Protein AF-A0A958XDP4-F1 (afdb_monomer_lite)

Secondary structure (DSSP, 8-state):
-------EEEEEEEETTEEEEEESSTT------------SHHHHHTPPPSSPPPPGGGTT-BSSGGGGT--GGGBHHHHHHTT-

Structure (mmCIF, N/CA/C/O backbone):
data_AF-A0A958XDP4-F1
#
_entry.id   AF-A0A958XDP4-F1
#
loop_
_atom_site.group_PDB
_atom_site.id
_atom_site.type_symbol
_atom_site.label_atom_id
_atom_site.label_alt_id
_atom_site.label_comp_id
_atom_site.label_asym_id
_atom_site.label_entity_id
_atom_site.label_seq_id
_atom_site.pdbx_PDB_ins_code
_atom_site.Cartn_x
_atom_site.Cartn_y
_atom_site.Cartn_z
_atom_site.occupancy
_atom_site.B_iso_or_equiv
_atom_site.auth_seq_id
_atom_site.auth_comp_id
_atom_site.auth_asym_id
_atom_site.auth_atom_id
_atom_site.pdbx_PDB_model_num
ATOM 1 N N . VAL A 1 1 ? 1.112 11.635 22.924 1.00 45.44 1 VAL A N 1
ATOM 2 C CA . VAL A 1 1 ? 1.566 10.350 22.349 1.00 45.44 1 VAL A CA 1
ATOM 3 C C . VAL A 1 1 ? 0.709 10.081 21.126 1.00 45.44 1 VAL A C 1
ATOM 5 O O . VAL A 1 1 ? -0.477 9.845 21.289 1.00 45.44 1 VAL A O 1
ATOM 8 N N . ILE A 1 2 ? 1.281 10.190 19.925 1.00 44.38 2 ILE A N 1
ATOM 9 C CA . ILE A 1 2 ? 0.782 9.439 18.765 1.00 44.38 2 ILE A CA 1
ATOM 10 C C . ILE A 1 2 ? 1.033 7.967 19.113 1.00 44.38 2 ILE A C 1
ATOM 12 O O . ILE A 1 2 ? 2.140 7.641 19.538 1.00 44.38 2 ILE A O 1
ATOM 16 N N . GLY A 1 3 ? 0.025 7.102 19.008 1.00 62.69 3 GLY A N 1
ATOM 17 C CA . GLY A 1 3 ? 0.195 5.668 19.261 1.00 62.69 3 GLY A CA 1
ATOM 18 C C . GLY A 1 3 ? -0.141 5.222 20.685 1.00 62.69 3 GLY A C 1
ATOM 19 O O . GLY A 1 3 ? 0.729 4.798 21.444 1.00 62.69 3 GLY A O 1
ATOM 20 N N . GLN A 1 4 ? -1.429 5.233 21.032 1.00 74.25 4 GLN A N 1
ATOM 21 C CA . GLN A 1 4 ? -1.934 4.265 22.001 1.00 74.25 4 GLN A CA 1
ATOM 22 C C . GLN A 1 4 ? -2.138 2.936 21.266 1.00 74.25 4 GLN A C 1
ATOM 24 O O . GLN A 1 4 ? -2.801 2.900 20.232 1.00 74.25 4 GLN A O 1
ATOM 29 N N . PHE A 1 5 ? -1.583 1.841 21.790 1.00 84.31 5 PHE A N 1
ATOM 30 C CA . PHE A 1 5 ? -1.887 0.517 21.252 1.00 84.31 5 PHE A CA 1
ATOM 31 C C . PHE A 1 5 ? -3.384 0.230 21.418 1.00 84.31 5 PHE A C 1
ATOM 33 O O . PHE A 1 5 ? -3.906 0.317 22.536 1.00 84.31 5 PHE A O 1
ATOM 40 N N . ALA A 1 6 ? -4.052 -0.120 20.325 1.00 91.75 6 ALA A N 1
ATOM 41 C CA . ALA A 1 6 ? -5.453 -0.510 20.277 1.00 91.75 6 ALA A CA 1
ATOM 42 C C . ALA A 1 6 ? -5.584 -1.761 19.405 1.00 91.75 6 ALA A C 1
ATOM 44 O O . ALA A 1 6 ? -4.872 -1.909 18.408 1.00 91.75 6 ALA A O 1
ATOM 45 N N . GLN A 1 7 ? -6.489 -2.658 19.775 1.00 94.88 7 GLN A N 1
ATOM 46 C CA . GLN A 1 7 ? -6.866 -3.763 18.904 1.00 94.88 7 GLN A CA 1
ATOM 47 C C . GLN A 1 7 ? -7.787 -3.227 17.814 1.00 94.88 7 GLN A C 1
ATOM 49 O O . GLN A 1 7 ? -8.710 -2.467 18.103 1.00 94.88 7 GLN A O 1
ATOM 54 N N . ALA A 1 8 ? -7.553 -3.639 16.570 1.00 95.25 8 ALA A N 1
ATOM 55 C CA . ALA A 1 8 ? -8.372 -3.264 15.428 1.00 95.25 8 ALA A CA 1
ATOM 56 C C . ALA A 1 8 ? -8.853 -4.509 14.682 1.00 95.25 8 ALA A C 1
ATOM 58 O O . ALA A 1 8 ? -8.106 -5.475 14.516 1.00 95.25 8 ALA A O 1
ATOM 59 N N . ILE A 1 9 ? -10.094 -4.467 14.204 1.00 97.06 9 ILE A N 1
ATOM 60 C CA . ILE A 1 9 ? -10.673 -5.504 13.348 1.00 97.06 9 ILE A CA 1
ATOM 61 C C . ILE A 1 9 ? -11.313 -4.885 12.111 1.00 97.06 9 ILE A C 1
ATOM 63 O O . ILE A 1 9 ? -11.783 -3.746 12.140 1.00 97.06 9 ILE A O 1
ATOM 67 N N . ILE A 1 10 ? -11.407 -5.681 11.047 1.00 97.56 10 ILE A N 1
ATOM 68 C CA . ILE A 1 10 ? -12.353 -5.423 9.962 1.00 97.56 10 ILE A CA 1
ATOM 69 C C . ILE A 1 10 ? -13.724 -5.888 10.451 1.00 97.56 10 ILE A C 1
ATOM 71 O O . ILE A 1 10 ? -14.010 -7.085 10.459 1.00 97.56 10 ILE A O 1
ATOM 75 N N . TYR A 1 11 ? -14.531 -4.943 10.926 1.00 97.94 11 TYR A N 1
ATOM 76 C CA . TYR A 1 11 ? -15.867 -5.222 11.447 1.00 97.94 11 TYR A CA 1
ATOM 77 C C . TYR A 1 11 ? -16.839 -5.563 10.315 1.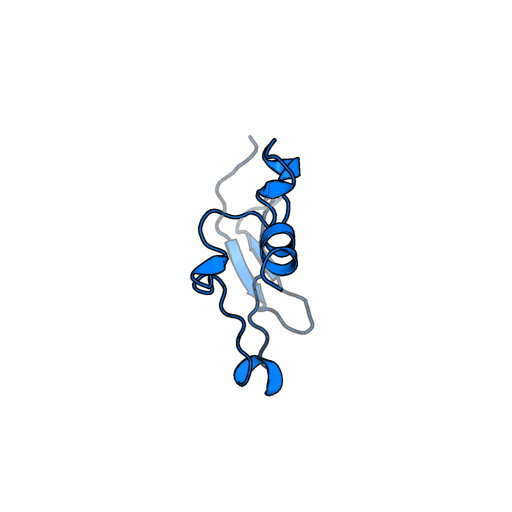00 97.94 11 TYR A C 1
ATOM 79 O O . TYR A 1 11 ? -17.590 -6.530 10.410 1.00 97.94 11 TYR A O 1
ATOM 87 N N . GLU A 1 12 ? -16.749 -4.822 9.210 1.00 98.06 12 GLU A N 1
ATOM 88 C CA . GLU A 1 12 ? -17.464 -5.105 7.967 1.00 98.06 12 GLU A CA 1
ATOM 89 C C . GLU A 1 12 ? -16.450 -5.221 6.836 1.00 98.06 12 GLU A C 1
ATOM 91 O O . GLU A 1 12 ? -15.611 -4.334 6.647 1.00 98.06 12 GLU A O 1
ATOM 96 N N . LYS A 1 13 ? -16.511 -6.334 6.097 1.00 96.88 13 LYS A N 1
ATOM 97 C CA . LYS A 1 13 ? -15.684 -6.541 4.903 1.00 96.88 13 LYS A CA 1
ATOM 98 C C . LYS A 1 13 ? -16.086 -5.555 3.809 1.00 96.88 13 LYS A C 1
ATOM 100 O O . LYS A 1 13 ? -17.168 -4.984 3.844 1.00 96.88 13 LYS A O 1
ATOM 105 N N . ILE A 1 14 ? -15.206 -5.390 2.823 1.00 96.00 14 ILE A N 1
ATOM 106 C CA . ILE A 1 14 ? -15.487 -4.527 1.679 1.00 96.00 14 ILE A CA 1
ATOM 107 C C . ILE A 1 14 ? -16.726 -5.028 0.934 1.00 96.00 14 ILE A C 1
ATOM 109 O O . ILE A 1 14 ? -16.721 -6.126 0.380 1.00 96.00 14 ILE A O 1
ATOM 113 N N . GLU A 1 15 ? -17.741 -4.175 0.871 1.00 95.81 15 GLU A N 1
ATOM 114 C CA . GLU A 1 15 ? -18.936 -4.331 0.051 1.00 95.81 15 GLU A CA 1
ATOM 115 C C . GLU A 1 15 ? -19.361 -2.945 -0.452 1.00 95.81 15 GLU A C 1
ATOM 117 O O . GLU A 1 15 ? -19.313 -1.961 0.287 1.00 95.81 15 GLU A O 1
ATOM 122 N 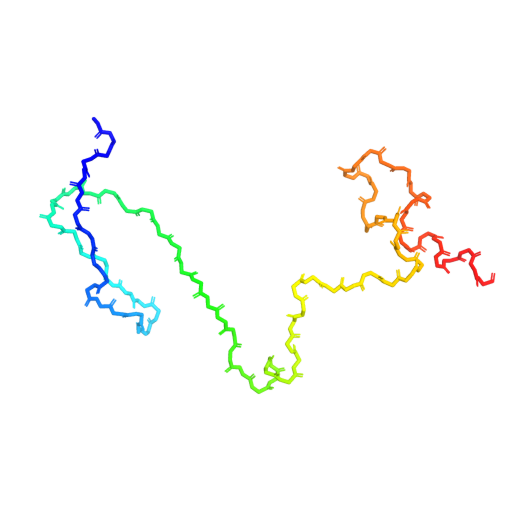N . ASN A 1 16 ? -19.740 -2.825 -1.729 1.00 95.00 16 ASN A N 1
ATOM 123 C CA . ASN A 1 16 ? -20.151 -1.546 -2.329 1.00 95.00 16 ASN A CA 1
ATOM 124 C C . ASN A 1 16 ? -19.149 -0.394 -2.083 1.00 95.00 16 ASN A C 1
ATOM 126 O O . ASN A 1 16 ? -19.539 0.736 -1.781 1.00 95.00 16 ASN A O 1
ATOM 130 N N . ASN A 1 17 ? -17.849 -0.697 -2.206 1.00 93.25 17 ASN A N 1
ATOM 131 C CA . ASN A 1 17 ? -16.727 0.225 -1.983 1.00 93.25 17 ASN A CA 1
ATOM 132 C C . ASN A 1 17 ? -16.655 0.828 -0.568 1.00 93.25 17 ASN A C 1
ATOM 134 O O . ASN A 1 17 ? -16.078 1.899 -0.381 1.00 93.25 17 ASN A O 1
ATOM 138 N N . ARG A 1 18 ? -17.231 0.160 0.435 1.00 96.88 18 ARG A N 1
ATOM 139 C CA . ARG A 1 18 ? -17.158 0.564 1.843 1.00 96.88 18 ARG A CA 1
ATOM 140 C C . ARG A 1 18 ? -16.741 -0.610 2.711 1.00 96.88 18 ARG A C 1
ATOM 142 O O . ARG A 1 18 ? -17.056 -1.750 2.400 1.00 96.88 18 ARG A O 1
ATOM 149 N N . PHE A 1 19 ? -16.031 -0.313 3.790 1.00 97.75 19 PHE A N 1
ATOM 150 C CA . PHE A 1 19 ? -15.673 -1.260 4.839 1.00 97.75 19 PHE A CA 1
ATOM 151 C C . PHE A 1 19 ? -15.571 -0.512 6.164 1.00 97.75 19 PHE A C 1
ATOM 153 O O . PHE A 1 19 ? -15.442 0.715 6.175 1.00 97.75 19 PHE A O 1
ATOM 160 N N . VAL A 1 20 ? -15.624 -1.246 7.271 1.00 97.62 20 VAL A N 1
ATOM 161 C CA . VAL A 1 20 ? -15.582 -0.651 8.610 1.00 97.62 20 VAL A CA 1
ATOM 162 C C . VAL A 1 20 ? -14.422 -1.242 9.389 1.00 97.62 20 VAL A C 1
ATOM 164 O O . VAL A 1 20 ? -14.352 -2.455 9.597 1.00 97.62 20 VAL A O 1
ATOM 167 N N . ILE A 1 21 ? -13.533 -0.370 9.859 1.00 97.12 21 ILE A N 1
ATOM 168 C CA . ILE A 1 21 ? -12.540 -0.700 10.880 1.00 97.12 21 ILE A CA 1
ATOM 169 C C . ILE A 1 21 ? -13.127 -0.311 12.233 1.00 97.12 21 ILE A C 1
ATOM 171 O O . ILE A 1 21 ? -13.658 0.788 12.388 1.00 97.12 21 ILE A O 1
ATOM 175 N N . ARG A 1 22 ? -13.026 -1.204 13.217 1.00 97.12 22 ARG A N 1
ATOM 176 C CA . ARG A 1 22 ? -13.390 -0.906 14.606 1.00 97.12 22 ARG A CA 1
ATOM 177 C C . ARG A 1 22 ? -12.185 -1.104 15.509 1.00 97.12 22 ARG A C 1
ATOM 179 O O . ARG A 1 22 ? -11.504 -2.121 15.391 1.00 97.12 22 ARG A O 1
ATOM 186 N N . THR A 1 23 ? -11.975 -0.157 16.415 1.00 96.38 23 THR A N 1
ATOM 187 C CA . THR A 1 23 ? -10.959 -0.212 17.468 1.00 96.38 23 THR A CA 1
ATOM 188 C C . THR A 1 23 ? -11.604 -0.450 18.831 1.00 96.38 23 THR A C 1
ATOM 190 O O . THR A 1 23 ? -12.767 -0.106 19.044 1.00 96.38 23 THR A O 1
ATOM 193 N N . ASP A 1 24 ? -10.863 -1.044 19.766 1.00 96.19 24 ASP A N 1
ATOM 194 C CA . ASP A 1 24 ? -11.311 -1.243 21.155 1.00 96.19 24 ASP A CA 1
ATOM 195 C C . ASP A 1 24 ? -11.212 0.025 22.026 1.00 96.19 24 ASP A C 1
ATOM 197 O O . ASP A 1 24 ? -11.653 0.027 23.175 1.00 96.19 24 ASP A O 1
ATOM 201 N N . LYS A 1 25 ? -10.654 1.114 21.482 1.00 93.94 25 LYS A N 1
ATOM 202 C CA . LYS A 1 25 ? -10.435 2.399 22.160 1.00 93.94 25 LYS A CA 1
ATOM 203 C C . LYS A 1 25 ? -10.900 3.576 21.292 1.00 93.94 25 LYS A C 1
ATOM 205 O O . LYS A 1 25 ? -10.786 3.479 20.064 1.00 93.94 25 LYS A O 1
ATOM 210 N N . PRO A 1 26 ? -11.415 4.662 21.902 1.00 91.94 26 PRO A N 1
ATOM 211 C CA . PRO A 1 26 ? -11.786 5.880 21.184 1.00 91.94 26 PRO A CA 1
ATOM 212 C C . PRO A 1 26 ? -10.548 6.646 20.693 1.00 91.94 26 PRO A C 1
ATOM 214 O O . PRO A 1 26 ? -9.440 6.406 21.169 1.00 91.94 26 PRO A O 1
ATOM 217 N N . ASP A 1 27 ? -10.759 7.569 19.750 1.00 89.69 27 ASP A N 1
ATOM 218 C CA . ASP A 1 27 ? -9.751 8.519 19.247 1.00 89.69 27 ASP A CA 1
ATOM 219 C C . ASP A 1 27 ? -8.456 7.875 18.703 1.00 89.69 27 ASP A C 1
ATOM 221 O O . ASP A 1 27 ? -7.374 8.462 18.746 1.00 89.69 27 ASP A O 1
ATOM 225 N N . VAL A 1 28 ? -8.562 6.653 18.167 1.00 91.06 28 VAL A N 1
ATOM 226 C CA . VAL A 1 28 ? -7.454 5.939 17.518 1.00 91.06 28 VAL A CA 1
ATOM 227 C C . VAL A 1 28 ? -7.374 6.327 16.045 1.00 91.06 28 VAL A C 1
ATOM 229 O O . VAL A 1 28 ? -8.310 6.107 15.278 1.00 91.06 28 VAL A O 1
ATOM 232 N N . GLU A 1 29 ? -6.221 6.842 15.628 1.00 92.12 29 GLU A N 1
ATOM 233 C CA . GLU A 1 29 ? -5.909 7.050 14.216 1.00 92.12 29 GLU A CA 1
ATOM 234 C C . GLU A 1 29 ? -5.475 5.730 13.561 1.00 92.12 29 GLU A C 1
ATOM 236 O O . GLU A 1 29 ? -4.635 5.002 14.096 1.00 92.12 29 GLU A O 1
ATOM 241 N N . VAL A 1 30 ? -6.038 5.421 12.390 1.00 91.62 30 VAL A N 1
ATOM 242 C CA . VAL A 1 30 ? -5.727 4.203 11.632 1.00 91.62 30 VAL A CA 1
ATOM 243 C C . VAL A 1 30 ? -5.264 4.575 10.229 1.00 91.62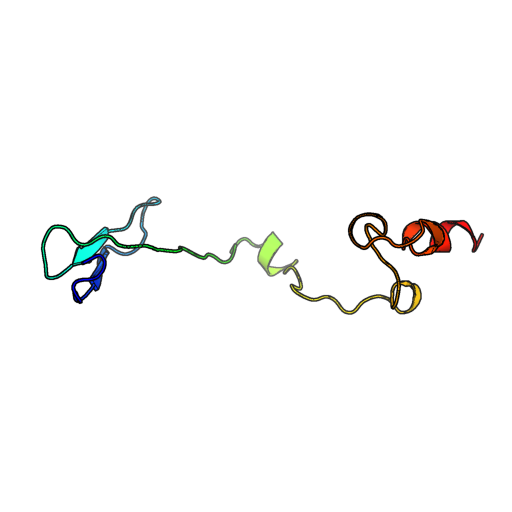 30 VAL A C 1
ATOM 245 O O . VAL A 1 30 ? -6.025 5.144 9.449 1.00 91.62 30 VAL A O 1
ATOM 248 N N . SER A 1 31 ? -4.037 4.184 9.884 1.00 93.00 31 SER A N 1
ATOM 249 C CA . SER A 1 31 ? -3.539 4.204 8.506 1.00 93.00 31 SER A CA 1
ATOM 250 C C . SER A 1 31 ? -3.770 2.840 7.861 1.00 93.00 31 SER A C 1
ATOM 252 O O . SER A 1 31 ? -3.456 1.806 8.454 1.00 93.00 31 SER A O 1
ATOM 254 N N . TRP A 1 32 ? -4.358 2.820 6.666 1.00 93.88 32 TRP A N 1
ATOM 255 C CA . TRP A 1 32 ? -4.785 1.593 5.997 1.00 93.88 32 TRP A CA 1
ATOM 256 C C . TRP A 1 32 ? -4.499 1.639 4.496 1.00 93.88 32 TRP A C 1
ATOM 258 O O . TRP A 1 32 ? -4.455 2.700 3.879 1.00 93.88 32 TRP A O 1
ATOM 268 N N . GLN A 1 33 ? -4.343 0.456 3.901 1.00 95.81 33 GLN A N 1
ATOM 269 C CA . GLN A 1 33 ? -4.207 0.271 2.461 1.00 95.81 33 GLN A CA 1
ATOM 270 C C . GLN A 1 33 ? -5.117 -0.875 2.022 1.00 95.81 33 GLN A C 1
ATOM 272 O O . GLN A 1 33 ? -5.090 -1.958 2.605 1.00 95.81 33 GLN A O 1
ATOM 277 N N . VAL A 1 34 ? -5.900 -0.647 0.969 1.00 93.81 34 VAL A N 1
ATOM 278 C CA . VAL A 1 34 ? -6.668 -1.698 0.293 1.00 93.81 34 VAL A CA 1
ATOM 279 C C . VAL A 1 34 ? -5.952 -2.047 -1.004 1.00 93.81 34 VAL A C 1
ATOM 281 O O . VAL A 1 34 ? -5.663 -1.169 -1.815 1.00 93.81 34 VAL A O 1
ATOM 284 N N . THR A 1 35 ? -5.673 -3.330 -1.213 1.00 90.50 35 THR A N 1
ATOM 285 C CA . THR A 1 35 ? -5.149 -3.856 -2.477 1.00 90.5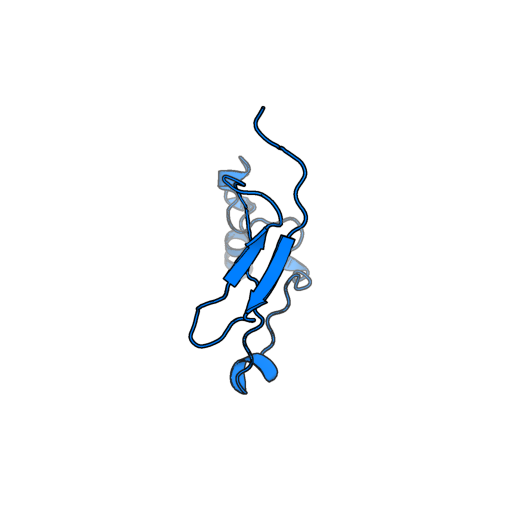0 35 THR A CA 1
ATOM 286 C C . THR A 1 35 ? -6.177 -4.778 -3.121 1.00 90.50 35 THR A C 1
ATOM 288 O O . THR A 1 35 ? -6.968 -5.432 -2.442 1.00 90.50 35 THR A O 1
ATOM 291 N N . GLY A 1 36 ? -6.186 -4.824 -4.450 1.00 87.06 36 GLY A N 1
ATOM 292 C CA . GLY A 1 36 ? -7.082 -5.678 -5.219 1.00 87.06 36 GLY A CA 1
ATOM 293 C C . GLY A 1 36 ? -6.376 -6.229 -6.449 1.00 87.06 36 GLY A C 1
ATOM 294 O O . GLY A 1 36 ? -5.509 -5.574 -7.022 1.00 87.06 36 GLY A O 1
ATOM 295 N N . ILE A 1 37 ? -6.758 -7.438 -6.855 1.00 82.75 37 ILE A N 1
ATOM 296 C CA . ILE A 1 37 ? -6.370 -8.013 -8.145 1.00 82.75 37 ILE A CA 1
ATOM 297 C C . ILE A 1 37 ? -7.585 -7.904 -9.056 1.00 82.75 37 ILE A C 1
ATOM 299 O O . ILE A 1 37 ? -8.684 -8.315 -8.679 1.00 82.75 37 ILE A O 1
ATOM 303 N N . ARG A 1 38 ? -7.388 -7.346 -10.249 1.00 87.44 38 ARG A N 1
ATOM 304 C CA . ARG A 1 38 ? -8.438 -7.267 -11.263 1.00 87.44 38 ARG A CA 1
ATOM 305 C C . ARG A 1 38 ? -8.779 -8.680 -11.755 1.00 87.44 38 ARG A C 1
ATOM 307 O O . ARG A 1 38 ? -7.877 -9.412 -12.148 1.00 87.44 38 ARG A O 1
ATOM 314 N N . LYS A 1 39 ? -10.064 -9.047 -11.709 1.00 85.75 39 LYS A N 1
ATOM 315 C CA . LYS A 1 39 ? -10.590 -10.382 -12.049 1.00 85.75 39 LYS A CA 1
ATOM 316 C C . LYS A 1 39 ? -11.652 -10.297 -13.144 1.00 85.75 39 LYS A C 1
ATOM 318 O O . LYS A 1 39 ? -12.837 -10.499 -12.892 1.00 85.75 39 LYS A O 1
ATOM 323 N N . ASP A 1 40 ? -11.233 -9.958 -14.349 1.00 90.56 40 ASP A N 1
ATOM 324 C CA . ASP A 1 40 ? -12.067 -10.049 -15.546 1.00 90.56 40 ASP A CA 1
ATOM 325 C C . ASP A 1 40 ? -11.432 -11.046 -16.534 1.00 90.56 40 ASP A C 1
ATOM 327 O O . ASP A 1 40 ? -10.228 -11.300 -16.434 1.00 90.56 40 ASP A O 1
ATOM 331 N N . PRO A 1 41 ? -12.196 -11.632 -17.478 1.00 93.19 41 PRO A N 1
ATOM 332 C CA . PRO A 1 41 ? -11.653 -12.628 -18.401 1.00 93.19 41 PRO A CA 1
ATOM 333 C C . PRO A 1 41 ? -10.442 -12.138 -19.204 1.00 93.19 41 PRO A C 1
ATOM 335 O O . PRO A 1 41 ? -9.544 -12.928 -19.493 1.00 93.19 41 PRO A O 1
ATOM 338 N N . TRP A 1 42 ? -10.383 -10.845 -19.545 1.00 90.25 42 TRP A N 1
ATOM 339 C CA . TRP A 1 42 ? -9.246 -10.284 -20.271 1.00 90.25 42 TRP A CA 1
ATOM 340 C C . TRP A 1 42 ? -8.009 -10.199 -19.375 1.00 90.25 42 TRP A C 1
ATOM 342 O O . TRP A 1 42 ? -6.926 -10.570 -19.815 1.00 90.25 42 TRP A O 1
ATOM 352 N N . ALA A 1 43 ? -8.154 -9.770 -18.121 1.00 89.06 43 ALA A N 1
ATOM 353 C CA . ALA A 1 43 ? -7.065 -9.713 -17.150 1.00 89.06 43 ALA A CA 1
ATOM 354 C C . ALA A 1 43 ? -6.553 -11.103 -16.738 1.00 89.06 43 ALA A C 1
ATOM 356 O O . ALA A 1 43 ? -5.351 -11.262 -16.538 1.00 89.06 43 ALA A O 1
ATOM 357 N N . GLU A 1 44 ? -7.435 -12.102 -16.643 1.00 89.12 44 GLU A N 1
ATOM 358 C CA . GLU A 1 44 ? -7.038 -13.498 -16.403 1.00 89.12 44 GLU A CA 1
ATOM 359 C C . GLU A 1 44 ? -6.266 -14.067 -17.605 1.00 89.12 44 GLU A C 1
ATOM 361 O O . GLU A 1 44 ? -5.220 -14.689 -17.423 1.00 89.12 44 GLU A O 1
ATOM 366 N N . ALA A 1 45 ? -6.723 -13.798 -18.835 1.00 91.56 45 ALA A N 1
ATOM 367 C CA . ALA A 1 45 ? -6.037 -14.236 -20.054 1.00 91.56 45 ALA A CA 1
ATOM 368 C C . ALA A 1 45 ? -4.732 -13.463 -20.342 1.00 91.56 45 ALA A C 1
ATOM 370 O O . ALA A 1 45 ? -3.820 -14.010 -20.957 1.00 91.56 45 ALA A O 1
ATOM 371 N N . ASN A 1 46 ? -4.630 -12.203 -19.905 1.00 89.75 46 ASN A N 1
ATOM 372 C CA . ASN A 1 46 ? -3.518 -11.288 -20.193 1.00 89.75 46 ASN A CA 1
ATOM 373 C C . ASN A 1 46 ? -2.902 -10.756 -18.896 1.00 89.75 46 ASN A C 1
ATOM 375 O O . ASN A 1 46 ? -2.804 -9.546 -18.673 1.00 89.75 46 ASN A O 1
ATOM 379 N N . ARG A 1 47 ? -2.529 -11.666 -17.996 1.00 84.88 47 ARG A N 1
ATOM 380 C CA . ARG A 1 47 ? -2.015 -11.287 -16.681 1.00 84.88 47 ARG A CA 1
ATOM 381 C C . ARG A 1 47 ? -0.719 -10.489 -16.819 1.00 84.88 47 ARG A C 1
ATOM 383 O O . ARG A 1 47 ? 0.259 -10.973 -17.383 1.00 84.88 47 ARG A O 1
ATOM 390 N N . THR A 1 48 ? -0.702 -9.269 -16.281 1.00 83.50 48 THR A N 1
ATOM 391 C CA . THR A 1 48 ? 0.503 -8.435 -16.272 1.00 83.50 48 THR A CA 1
ATOM 392 C C . THR A 1 48 ? 1.600 -9.122 -15.464 1.00 83.50 48 THR A C 1
ATOM 394 O O . THR A 1 48 ? 1.418 -9.417 -14.282 1.00 83.50 48 THR A O 1
ATOM 397 N N . VAL A 1 49 ? 2.751 -9.350 -16.090 1.00 85.38 49 VAL A N 1
ATOM 398 C CA . VAL A 1 49 ? 3.959 -9.805 -15.399 1.00 85.38 49 VAL A CA 1
ATOM 399 C C . VAL A 1 49 ? 4.565 -8.594 -14.694 1.00 85.38 49 VAL A C 1
ATOM 401 O O . VAL A 1 49 ? 4.906 -7.616 -15.353 1.00 85.38 49 VAL A O 1
ATOM 404 N N . VAL A 1 50 ? 4.648 -8.637 -13.360 1.00 84.19 50 VAL A N 1
ATOM 405 C CA . VAL A 1 50 ? 5.161 -7.515 -12.545 1.00 84.19 50 VAL A CA 1
ATOM 406 C C . VAL A 1 50 ? 6.617 -7.211 -12.901 1.00 84.19 50 VAL A C 1
ATOM 408 O O . VAL A 1 50 ? 6.993 -6.051 -13.034 1.00 84.19 50 VAL A O 1
ATOM 411 N N . GLU A 1 51 ? 7.408 -8.258 -13.125 1.00 88.00 51 GLU A N 1
ATOM 412 C CA . GLU A 1 51 ? 8.817 -8.171 -13.500 1.00 88.00 51 GLU A CA 1
ATOM 413 C C . GLU A 1 51 ? 9.062 -9.039 -14.741 1.00 88.00 51 GLU A C 1
ATOM 415 O O . GLU A 1 51 ? 9.357 -10.230 -14.621 1.00 88.00 51 GLU A O 1
ATOM 420 N N . PRO A 1 52 ? 8.859 -8.499 -15.955 1.00 87.44 52 PRO A N 1
ATOM 421 C CA . PRO A 1 52 ? 9.194 -9.223 -17.168 1.00 87.44 52 PRO A CA 1
ATOM 422 C C . PRO A 1 52 ? 10.715 -9.263 -17.346 1.00 87.44 52 PRO A C 1
ATOM 424 O O . PRO A 1 52 ? 11.411 -8.269 -17.123 1.00 87.44 52 PRO A O 1
ATOM 427 N N . GLU A 1 53 ? 11.229 -10.402 -17.808 1.00 89.94 53 GLU A N 1
ATOM 428 C CA . GLU A 1 53 ? 12.631 -10.510 -18.203 1.00 89.94 53 GLU A CA 1
ATOM 429 C C . GLU A 1 53 ? 12.916 -9.513 -19.333 1.00 89.94 53 GLU A C 1
ATOM 431 O O . GLU A 1 53 ? 12.241 -9.505 -20.367 1.00 89.94 53 GLU A O 1
ATOM 436 N N . LYS A 1 54 ? 13.925 -8.657 -19.141 1.00 88.50 54 LYS A N 1
ATOM 437 C CA . LYS A 1 54 ? 14.339 -7.705 -20.177 1.00 88.50 54 LYS A CA 1
ATOM 438 C C . LYS A 1 54 ? 14.825 -8.469 -21.401 1.00 88.50 54 LYS A C 1
ATOM 440 O O . LYS A 1 54 ? 15.626 -9.401 -21.276 1.00 88.50 54 LYS A O 1
ATOM 445 N N . SER A 1 55 ? 14.418 -8.026 -22.591 1.00 89.31 55 SER A N 1
ATOM 446 C CA . SER A 1 55 ? 14.975 -8.593 -23.818 1.00 89.31 55 SER A CA 1
ATOM 447 C C . SER A 1 55 ? 16.505 -8.414 -23.831 1.00 89.31 55 SER A C 1
ATOM 449 O O . SER A 1 55 ? 17.011 -7.429 -23.278 1.00 89.31 55 SER A O 1
ATOM 451 N N . PRO A 1 56 ? 17.281 -9.332 -24.440 1.00 88.31 56 PRO A N 1
ATOM 452 C CA . PRO A 1 56 ? 18.743 -9.267 -24.399 1.00 88.31 56 PRO A CA 1
ATOM 453 C C . PRO A 1 56 ? 19.322 -7.917 -24.849 1.00 88.31 56 PRO A C 1
ATOM 455 O O . PRO A 1 56 ? 20.295 -7.448 -24.268 1.00 88.31 56 PRO A O 1
ATOM 458 N N . GLY A 1 57 ? 18.694 -7.263 -25.834 1.00 87.75 57 GLY A N 1
ATOM 459 C CA . GLY A 1 57 ? 19.113 -5.953 -26.346 1.00 87.75 57 GLY A CA 1
ATOM 460 C C . GLY A 1 57 ? 18.758 -4.758 -25.454 1.00 87.75 57 GLY A C 1
ATOM 461 O O . GLY A 1 57 ? 19.263 -3.664 -25.687 1.00 87.75 57 GLY A O 1
ATOM 462 N N . GLU A 1 58 ? 17.906 -4.946 -24.445 1.00 90.94 58 GLU A N 1
ATOM 463 C CA . GLU A 1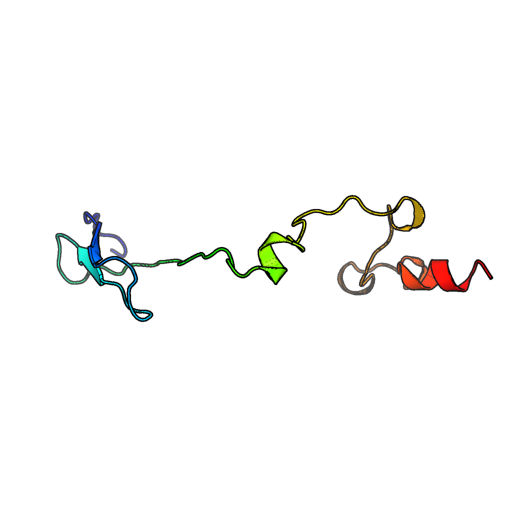 58 ? 17.463 -3.899 -23.511 1.00 90.94 58 GLU A CA 1
ATOM 464 C C . GLU A 1 58 ? 18.204 -3.951 -22.168 1.00 90.94 58 GLU A C 1
ATOM 466 O O . GLU A 1 58 ? 18.097 -3.033 -21.348 1.00 90.94 58 GLU A O 1
ATOM 471 N N . LYS A 1 59 ? 18.974 -5.014 -21.922 1.00 91.31 59 LYS A N 1
ATOM 472 C CA . LYS A 1 59 ? 19.785 -5.149 -20.709 1.00 91.31 59 LYS A CA 1
ATOM 473 C C . LYS A 1 59 ? 20.902 -4.103 -20.694 1.00 91.31 59 LYS A C 1
ATOM 475 O O . LYS A 1 59 ? 21.584 -3.885 -21.688 1.00 91.31 59 LYS A O 1
ATOM 480 N N . GLY A 1 60 ? 21.072 -3.449 -19.545 1.00 91.38 60 GLY A N 1
ATOM 481 C CA . GLY A 1 60 ? 22.026 -2.347 -19.375 1.00 91.38 60 GLY A CA 1
ATOM 482 C C . GLY A 1 60 ? 21.579 -1.004 -19.968 1.00 91.38 60 GLY A C 1
ATOM 483 O O . GLY A 1 60 ? 22.341 -0.046 -19.895 1.00 91.38 60 GLY A O 1
ATOM 484 N N . LEU A 1 61 ? 20.366 -0.912 -20.528 1.00 92.50 61 LEU A N 1
ATOM 485 C CA . LEU A 1 61 ? 19.796 0.326 -21.066 1.00 92.50 61 LEU A CA 1
ATOM 486 C C . LEU A 1 61 ? 18.660 0.863 -20.186 1.00 92.50 61 LEU A C 1
ATOM 488 O O . LEU A 1 61 ? 18.070 0.146 -19.369 1.00 92.50 61 LEU A O 1
ATOM 492 N N . TYR A 1 62 ? 18.337 2.137 -20.400 1.00 93.00 62 TYR A N 1
ATOM 493 C CA . TYR A 1 62 ? 17.324 2.877 -19.652 1.00 93.00 62 TYR A CA 1
ATOM 494 C C . TYR A 1 62 ? 16.112 3.195 -20.526 1.00 93.00 62 TYR A C 1
ATOM 496 O O . TYR A 1 62 ? 16.229 3.456 -21.726 1.00 93.00 62 TYR A O 1
ATOM 504 N N . VAL A 1 63 ? 14.931 3.228 -19.906 1.00 92.75 63 VAL A N 1
ATOM 505 C CA . VAL A 1 63 ? 13.734 3.811 -20.532 1.00 92.75 63 VAL A CA 1
ATOM 506 C C . VAL A 1 63 ? 13.882 5.335 -20.582 1.00 92.75 63 VAL A C 1
ATOM 508 O O . VAL A 1 63 ? 13.695 5.922 -21.644 1.00 92.75 63 VAL A O 1
ATOM 511 N N . ASN A 1 64 ? 14.312 5.937 -19.465 1.00 93.75 64 ASN A N 1
ATOM 512 C CA . ASN A 1 64 ? 14.551 7.372 -19.293 1.00 93.75 64 ASN A CA 1
ATOM 513 C C . ASN A 1 64 ? 15.955 7.584 -18.685 1.00 93.75 64 ASN A C 1
ATOM 515 O O . ASN A 1 64 ? 16.098 7.498 -17.468 1.00 93.75 64 ASN A O 1
ATOM 519 N N . PRO A 1 65 ? 17.014 7.755 -19.498 1.00 96.31 65 PRO A N 1
ATOM 520 C CA . PRO A 1 65 ? 18.380 7.964 -18.999 1.00 96.31 65 PRO A CA 1
ATOM 521 C C . PRO A 1 65 ? 18.551 9.222 -18.128 1.00 96.31 65 PRO A C 1
ATOM 523 O O . PRO A 1 65 ? 19.295 9.205 -17.152 1.00 96.31 65 PRO A O 1
ATOM 526 N N . GLU A 1 66 ? 17.836 10.297 -18.455 1.00 95.50 66 GLU A N 1
ATOM 527 C CA . GLU A 1 66 ? 17.964 11.627 -17.850 1.00 95.50 66 GLU A CA 1
ATOM 528 C C . GLU A 1 66 ? 17.649 11.671 -16.351 1.00 95.50 66 GLU A C 1
ATOM 530 O O . GLU A 1 66 ? 18.268 12.442 -15.631 1.00 95.50 66 GLU A O 1
ATOM 535 N N . ILE A 1 67 ? 16.746 10.817 -15.854 1.00 96.81 67 ILE A N 1
ATOM 536 C CA . ILE A 1 67 ? 16.422 10.747 -14.415 1.00 96.81 67 ILE A CA 1
ATOM 537 C C . ILE A 1 67 ? 17.504 10.023 -13.594 1.00 96.81 67 ILE A C 1
ATOM 539 O O . ILE A 1 67 ? 17.408 9.960 -12.372 1.00 96.81 67 ILE A O 1
ATOM 543 N N . TYR A 1 68 ? 18.506 9.454 -14.270 1.00 95.31 68 TYR A N 1
ATOM 544 C CA . TYR A 1 68 ? 19.666 8.781 -13.684 1.00 95.31 68 TYR A CA 1
ATOM 545 C C . TYR A 1 68 ? 20.989 9.468 -14.068 1.00 95.31 68 TYR A C 1
ATOM 547 O O . TYR A 1 68 ? 22.048 8.847 -13.947 1.00 95.31 68 TYR A O 1
ATOM 555 N N . ASP A 1 69 ? 20.931 10.699 -14.592 1.00 96.38 69 ASP A N 1
ATOM 556 C CA . ASP A 1 69 ? 22.086 11.456 -15.098 1.00 96.38 69 ASP A CA 1
ATOM 557 C C . ASP A 1 69 ? 22.898 10.700 -16.173 1.00 96.38 69 ASP A C 1
ATOM 559 O O . ASP A 1 69 ? 24.114 10.851 -16.299 1.00 96.38 69 ASP A O 1
ATOM 563 N N . GLN A 1 70 ? 22.224 9.857 -16.965 1.00 96.69 70 GLN A N 1
ATOM 564 C CA . GLN A 1 70 ? 22.837 9.071 -18.038 1.00 96.69 70 GLN A CA 1
ATOM 565 C C . GLN A 1 70 ? 22.627 9.720 -19.415 1.00 96.69 70 GLN A C 1
ATOM 567 O O . GLN A 1 70 ? 21.603 10.367 -19.653 1.00 96.69 70 GLN A O 1
ATOM 572 N N . PRO A 1 71 ? 23.555 9.523 -20.372 1.00 94.88 71 PRO A N 1
ATOM 573 C CA . PRO A 1 71 ? 23.428 10.096 -21.708 1.00 94.88 71 PRO A CA 1
ATOM 574 C C . PRO A 1 71 ? 22.293 9.444 -22.511 1.00 94.88 71 PRO A C 1
ATOM 576 O O . PRO A 1 71 ? 21.985 8.260 -22.356 1.00 94.88 71 PRO A O 1
ATOM 579 N N . ASN A 1 72 ? 21.720 10.193 -23.462 1.00 92.25 72 ASN A N 1
ATOM 580 C CA . ASN A 1 72 ? 20.626 9.705 -24.317 1.00 92.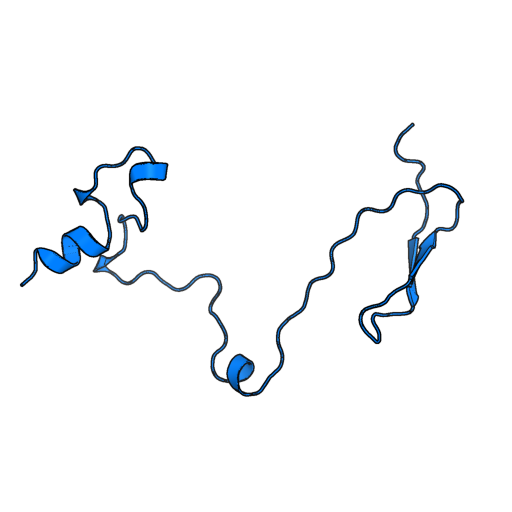25 72 ASN A CA 1
ATOM 581 C C . ASN A 1 72 ? 21.018 8.478 -25.169 1.00 92.25 72 ASN A C 1
ATOM 583 O O . ASN A 1 72 ? 20.158 7.706 -25.586 1.00 92.25 72 ASN A O 1
ATOM 587 N N . THR A 1 73 ? 22.320 8.252 -25.377 1.00 92.50 73 THR A N 1
ATOM 588 C CA . THR A 1 73 ? 22.860 7.059 -26.049 1.00 92.50 73 THR A CA 1
ATOM 589 C C . THR A 1 73 ? 22.531 5.750 -25.322 1.00 92.50 73 THR A C 1
ATOM 591 O O . THR A 1 73 ? 22.506 4.693 -25.950 1.00 92.50 73 THR A O 1
ATOM 594 N N . MET A 1 74 ? 22.234 5.816 -24.020 1.00 93.12 74 MET A N 1
ATOM 595 C CA . MET A 1 74 ? 21.854 4.676 -23.179 1.00 93.12 74 MET A CA 1
ATOM 596 C C . MET A 1 74 ? 20.337 4.404 -23.177 1.00 93.12 74 MET A C 1
ATOM 598 O O . MET A 1 74 ? 19.868 3.518 -22.456 1.00 93.12 74 MET A O 1
ATOM 602 N N . ARG A 1 75 ? 19.542 5.146 -23.964 1.00 94.56 75 ARG A N 1
ATOM 603 C CA . ARG A 1 75 ? 18.095 4.922 -24.097 1.00 94.56 75 ARG A CA 1
ATOM 604 C C . ARG A 1 75 ? 17.822 3.661 -24.920 1.00 94.56 75 ARG A C 1
ATOM 606 O O . ARG A 1 75 ? 18.397 3.482 -25.992 1.00 94.56 75 ARG A O 1
ATOM 613 N N . ILE A 1 76 ? 16.859 2.841 -24.491 1.00 91.88 76 ILE A N 1
ATOM 614 C CA . ILE A 1 76 ? 16.427 1.624 -25.213 1.00 91.88 76 ILE A CA 1
ATOM 615 C C . ILE A 1 76 ? 16.110 1.909 -26.693 1.00 91.88 76 ILE A C 1
ATOM 617 O O . ILE A 1 76 ? 16.479 1.137 -27.575 1.00 91.88 76 ILE A O 1
ATOM 621 N N . GLN A 1 77 ? 15.450 3.032 -26.983 1.00 81.88 77 GLN A N 1
ATOM 622 C CA . GLN A 1 77 ? 15.078 3.424 -28.348 1.00 81.88 77 GLN A CA 1
ATOM 623 C C . GLN A 1 77 ? 16.272 3.912 -29.180 1.00 81.88 77 GLN A C 1
ATOM 625 O O . GLN A 1 77 ? 16.288 3.699 -30.386 1.00 81.88 77 GLN A O 1
ATOM 630 N N . PHE A 1 78 ? 17.295 4.503 -28.550 1.00 79.44 78 PHE A N 1
ATOM 631 C CA . PHE A 1 78 ? 18.462 5.037 -29.256 1.00 79.44 78 PHE A CA 1
ATOM 632 C C . PHE A 1 78 ? 19.255 3.927 -29.963 1.00 79.44 78 PHE A C 1
ATOM 634 O O . PHE A 1 78 ? 19.691 4.101 -31.098 1.00 79.44 78 PHE A O 1
ATOM 641 N N . LYS A 1 79 ? 19.387 2.748 -29.335 1.00 64.38 79 LYS A N 1
ATOM 642 C CA . LYS A 1 79 ? 20.017 1.580 -29.973 1.00 64.38 79 LYS A CA 1
ATOM 643 C C . LYS A 1 79 ? 19.158 0.929 -31.057 1.00 64.38 79 LYS A C 1
ATOM 645 O O . LYS A 1 79 ? 19.721 0.445 -32.033 1.00 64.38 79 LYS A O 1
ATOM 650 N N . LYS A 1 80 ? 17.826 0.924 -30.914 1.00 63.47 80 LYS A N 1
ATOM 651 C CA . LYS A 1 80 ? 16.921 0.326 -31.917 1.00 63.47 80 LYS A CA 1
ATOM 652 C C . LYS A 1 80 ? 17.001 1.054 -33.266 1.00 63.47 80 LYS A C 1
ATOM 654 O O . LYS A 1 80 ? 16.917 0.400 -34.297 1.00 63.47 80 LYS A O 1
ATOM 659 N N . THR A 1 81 ? 17.233 2.367 -33.264 1.00 59.44 81 THR A N 1
ATOM 660 C CA . THR A 1 81 ? 17.357 3.178 -34.490 1.00 59.44 81 THR A CA 1
ATOM 661 C C . THR A 1 81 ? 18.701 3.001 -35.211 1.00 59.44 81 THR A C 1
ATOM 663 O O . THR A 1 81 ? 18.763 3.170 -36.420 1.00 59.44 81 THR A O 1
ATOM 666 N N . ASN A 1 82 ? 19.769 2.611 -34.507 1.00 57.94 82 ASN A N 1
ATOM 667 C CA . ASN A 1 82 ? 21.120 2.474 -35.080 1.00 57.94 82 ASN A CA 1
ATOM 668 C C . ASN A 1 82 ? 21.432 1.060 -35.619 1.00 57.94 82 ASN A C 1
ATOM 670 O O . ASN A 1 82 ? 22.595 0.735 -35.868 1.00 57.94 82 ASN A O 1
ATOM 674 N N . HIS A 1 83 ? 20.424 0.191 -35.736 1.00 53.25 83 HIS A N 1
ATOM 675 C CA . HIS A 1 83 ? 20.545 -1.175 -36.269 1.00 53.25 83 HIS A CA 1
ATOM 676 C C . HIS A 1 83 ? 19.639 -1.420 -37.494 1.00 53.25 83 HIS A C 1
ATOM 678 O O . HIS A 1 83 ? 19.265 -2.563 -37.754 1.00 53.25 83 HIS A O 1
ATOM 684 N N . GLN A 1 84 ? 19.298 -0.359 -38.239 1.00 42.84 84 GLN A N 1
ATOM 685 C CA . GLN A 1 84 ? 18.836 -0.451 -39.631 1.00 42.84 84 GLN A CA 1
ATOM 686 C C . GLN A 1 84 ? 19.973 -0.110 -40.590 1.00 42.84 84 GLN A C 1
ATOM 688 O O . GLN A 1 84 ? 20.736 0.829 -40.270 1.00 42.84 84 GLN A O 1
#

Foldseek 3Di:
DQDDDWDKDFPADDDPNDTDIDTPDPPHDDDDDDDDDDDDPVCVVVPDDPDDDDDPLLPQADCDQVVVVHDPCRHSVNVVVVPD

Sequence (84 aa):
VIGQFAQAIIYEKIENNRFVIRTDKPDVEVSWQVTGIRKDPWAEANRTVVEPEKSPGEKGLYVNPEIYDQPNTMRIQFKKTNHQ

pLDDT: mean 87.8, std 12.55, range [42.84, 98.06]

Radius of gyration: 23.46 Å; chains: 1; bounding box: 44×26×62 Å